Protein AF-A0A538BR48-F1 (afdb_monomer)

Nearest PDB structures (foldseek):
  2i8e-assembly1_A  TM=5.166E-01  e=3.647E-01  Saccharolobus solfataricus P2
  1zpw-assembly1_X  TM=5.035E-01  e=1.365E+00  Thermus thermophilus
  3afg-assembly1_A  TM=4.816E-01  e=2.120E+00  Thermococcus kodakarensis
  3afg-assembly2_B  TM=4.991E-01  e=2.560E+00  Thermococcus kodakarensis
  2f1f-assembly1_A  TM=4.348E-01  e=3.091E+00  Escherichia coli

Solvent-accessible surface area (backbone atoms only — not comparable to full-atom values): 7183 Å² total; per-residue (Å²): 121,56,49,40,55,53,48,52,57,53,60,73,70,51,62,94,58,49,27,29,40,34,38,37,37,38,37,74,51,64,85,49,29,64,58,50,50,58,64,37,43,89,45,65,54,48,73,59,80,39,37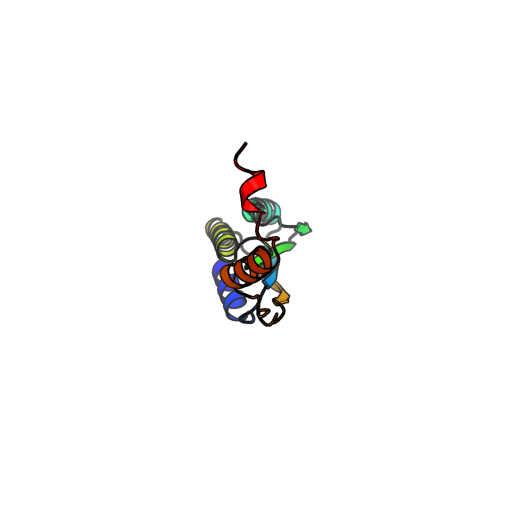,38,33,39,46,33,11,44,100,80,61,47,39,41,59,68,56,51,43,53,41,32,45,49,36,46,74,71,67,56,58,51,48,78,43,82,76,47,74,43,66,54,75,90,69,76,79,73,88,66,72,50,71,65,57,53,46,51,60,51,59,72,68,52,63,96,63,63,72,67,77,73,77,123

Mean predicted aligned error: 9.4 Å

Secondary structure (DSSP, 8-state):
--HHHHHHHHHHTS-TTEEEEEEEEEESSSTTHHHHHHHTGGG--EEETTEEEEEEESTTSSS-HHHHHHHHHHHHHTT--EEEEEEEEEEPP--PPP-PPPHHHHHHHHHTTS-TTGGGGS--

Radius of gyration: 24.41 Å; Cα contacts (8 Å, |Δi|>4): 166; chains: 1; bounding box: 71×25×52 Å

Sequence (124 aa):
MALLEQWRDIEAQLPERWASAQLTLSIEDEGDSDRAAFLLGPANPGRRGKQIRFRAGRAGSGPSPHLVGRLLARLDAERIDGKLELVGVEELPEVPAPLRPSLAGAWDDEVARLPPDWSDLYSR

Structure (mmCIF, N/CA/C/O backbone):
data_AF-A0A538BR48-F1
#
_entry.id   AF-A0A538BR48-F1
#
loop_
_atom_site.group_PDB
_atom_site.id
_atom_site.type_symbol
_atom_site.label_atom_id
_atom_site.label_alt_id
_atom_site.label_comp_id
_atom_site.label_asym_id
_atom_site.label_entity_id
_atom_site.label_seq_id
_atom_site.pdbx_PDB_ins_code
_atom_site.Cartn_x
_atom_site.Cartn_y
_atom_site.Cartn_z
_atom_site.occupancy
_atom_site.B_iso_or_equiv
_atom_site.auth_seq_id
_atom_site.auth_comp_id
_atom_site.auth_asym_id
_atom_site.auth_atom_id
_atom_site.pdbx_PDB_model_num
ATOM 1 N N . MET A 1 1 ? -14.634 -6.698 6.982 1.00 82.94 1 MET A N 1
ATOM 2 C CA . MET A 1 1 ? -13.730 -7.524 6.149 1.00 82.94 1 MET A CA 1
ATOM 3 C C . MET A 1 1 ? -12.317 -7.133 6.510 1.00 82.94 1 MET A C 1
ATOM 5 O O . MET A 1 1 ? -12.087 -5.933 6.626 1.00 82.94 1 MET A O 1
ATOM 9 N N . ALA A 1 2 ? -11.414 -8.090 6.722 1.00 94.75 2 ALA A N 1
ATOM 10 C CA . ALA A 1 2 ? -10.051 -7.768 7.144 1.00 94.75 2 ALA A CA 1
ATOM 11 C C . ALA A 1 2 ? -9.330 -6.935 6.067 1.00 94.75 2 ALA A C 1
ATOM 13 O O . ALA A 1 2 ? -9.564 -7.118 4.869 1.00 94.75 2 ALA A O 1
ATOM 14 N N . LEU A 1 3 ? -8.462 -6.010 6.469 1.00 96.44 3 LEU A N 1
ATOM 15 C CA . LEU A 1 3 ? -7.699 -5.157 5.558 1.00 96.44 3 LEU A CA 1
ATOM 16 C C . LEU A 1 3 ? -6.766 -5.978 4.664 1.00 96.44 3 LEU A C 1
ATOM 18 O O . LEU A 1 3 ? -6.590 -5.649 3.489 1.00 96.44 3 LEU A O 1
ATOM 22 N N . LEU A 1 4 ? -6.200 -7.069 5.187 1.00 97.31 4 LEU A N 1
ATOM 23 C CA . LEU A 1 4 ? -5.407 -8.004 4.391 1.00 97.31 4 LEU A CA 1
ATOM 24 C C . LEU A 1 4 ? -6.228 -8.655 3.269 1.00 97.31 4 LEU A C 1
ATOM 26 O O . LEU A 1 4 ? -5.712 -8.847 2.169 1.00 97.31 4 LEU A O 1
ATOM 30 N N . GLU A 1 5 ? -7.485 -9.006 3.536 1.00 97.31 5 GLU A N 1
ATOM 31 C CA . GLU A 1 5 ? -8.382 -9.586 2.530 1.00 97.31 5 GLU A CA 1
ATOM 32 C C . GLU A 1 5 ? -8.740 -8.543 1.471 1.00 97.31 5 GLU A C 1
ATOM 34 O O . GLU A 1 5 ? -8.549 -8.803 0.287 1.00 97.31 5 GLU A O 1
ATOM 39 N N . GLN A 1 6 ? -9.106 -7.325 1.894 1.00 97.38 6 GLN A N 1
ATOM 40 C CA . GLN A 1 6 ? -9.331 -6.192 0.987 1.00 97.38 6 GLN A CA 1
ATOM 41 C C . GLN A 1 6 ? -8.130 -5.958 0.059 1.00 97.38 6 GLN A C 1
ATOM 43 O O . GLN A 1 6 ? -8.296 -5.730 -1.138 1.00 97.38 6 GLN A O 1
ATOM 48 N N . TRP A 1 7 ? -6.906 -6.041 0.590 1.00 97.31 7 TRP A N 1
ATOM 49 C CA . TRP A 1 7 ? -5.697 -5.915 -0.221 1.00 97.31 7 TRP A CA 1
ATOM 50 C C . TRP A 1 7 ? -5.514 -7.058 -1.214 1.00 97.31 7 TRP A C 1
ATOM 52 O O . TRP A 1 7 ? -5.167 -6.795 -2.360 1.00 97.31 7 TRP A O 1
ATOM 62 N N . ARG A 1 8 ? -5.752 -8.308 -0.809 1.00 96.62 8 ARG A N 1
ATOM 63 C CA . ARG A 1 8 ? -5.644 -9.464 -1.713 1.00 96.62 8 ARG A CA 1
ATOM 64 C C . ARG A 1 8 ? -6.633 -9.374 -2.867 1.00 96.62 8 ARG A C 1
ATOM 66 O O . ARG A 1 8 ? -6.253 -9.662 -3.999 1.00 96.62 8 ARG A O 1
ATOM 73 N N . ASP A 1 9 ? -7.855 -8.935 -2.586 1.00 97.12 9 ASP A N 1
ATOM 74 C CA . ASP A 1 9 ? -8.885 -8.745 -3.605 1.00 97.12 9 ASP A CA 1
ATOM 75 C C . ASP A 1 9 ? -8.494 -7.638 -4.589 1.00 97.12 9 ASP A C 1
ATOM 77 O O . ASP A 1 9 ? -8.592 -7.829 -5.801 1.00 97.12 9 ASP A O 1
ATOM 81 N N . ILE A 1 10 ? -7.979 -6.508 -4.085 1.00 96.50 10 ILE A N 1
ATOM 82 C CA . ILE A 1 10 ? -7.448 -5.429 -4.929 1.00 96.50 10 ILE A CA 1
ATOM 83 C C . ILE A 1 10 ? -6.271 -5.939 -5.764 1.00 96.50 10 ILE A C 1
ATOM 85 O O . ILE A 1 10 ? -6.258 -5.745 -6.975 1.00 96.50 10 ILE A O 1
ATOM 89 N N . GLU A 1 11 ? -5.291 -6.602 -5.144 1.00 95.38 11 GLU A N 1
ATOM 90 C CA . GLU A 1 11 ? -4.078 -7.082 -5.812 1.00 95.38 11 GLU A CA 1
ATOM 91 C C . GLU A 1 11 ? -4.395 -8.085 -6.930 1.00 95.38 11 GLU A C 1
ATOM 93 O O . GLU A 1 11 ? -3.775 -8.023 -7.993 1.00 95.38 11 GLU A O 1
ATOM 98 N N . ALA A 1 12 ? -5.384 -8.959 -6.725 1.00 95.12 12 ALA A N 1
ATOM 99 C CA . ALA A 1 12 ? -5.840 -9.927 -7.721 1.00 95.12 12 ALA A CA 1
ATOM 100 C C . ALA A 1 12 ? -6.506 -9.280 -8.948 1.00 95.12 12 ALA A C 1
ATOM 102 O O . ALA A 1 12 ? -6.554 -9.895 -10.011 1.00 95.12 12 ALA A O 1
ATOM 103 N N . GLN A 1 13 ? -7.014 -8.052 -8.813 1.00 94.81 13 GLN A N 1
ATOM 104 C CA . GLN A 1 13 ? -7.658 -7.299 -9.892 1.00 94.81 13 GLN A CA 1
ATOM 105 C C . GLN A 1 13 ? -6.691 -6.368 -10.639 1.00 94.81 13 GLN A C 1
ATOM 107 O O . GLN A 1 13 ? -7.082 -5.751 -11.632 1.00 94.81 13 GLN A O 1
ATOM 112 N N . LEU A 1 14 ? -5.440 -6.239 -10.183 1.00 94.44 14 LEU A N 1
ATOM 113 C CA . LEU A 1 14 ? -4.459 -5.372 -10.835 1.00 94.44 14 LEU A CA 1
ATOM 114 C C . LEU A 1 14 ? -3.969 -5.968 -12.175 1.00 94.44 14 LEU A C 1
ATOM 116 O O . LEU A 1 14 ? -3.799 -7.184 -12.277 1.00 94.44 14 LEU A O 1
ATOM 120 N N . PRO A 1 15 ? -3.666 -5.130 -13.189 1.00 91.69 15 PRO A N 1
ATOM 121 C CA . PRO A 1 15 ? -3.128 -5.576 -14.481 1.00 91.69 15 PRO A CA 1
ATOM 122 C C . PRO A 1 15 ? -1.827 -6.366 -14.329 1.00 91.69 15 PRO A C 1
ATOM 124 O O . PRO A 1 15 ? -0.980 -5.971 -13.543 1.00 91.69 15 PRO A O 1
ATOM 127 N N . GLU A 1 16 ? -1.580 -7.413 -15.117 1.00 89.06 16 GLU A N 1
ATOM 128 C CA . GLU A 1 16 ? -0.399 -8.284 -14.949 1.00 89.06 16 GLU A CA 1
ATOM 129 C C . GLU A 1 16 ? 0.938 -7.516 -14.826 1.00 89.06 16 GLU A C 1
ATOM 131 O O . GLU A 1 16 ? 1.771 -7.831 -13.968 1.00 89.06 16 GLU A O 1
ATOM 136 N N . ARG A 1 17 ? 1.104 -6.448 -15.619 1.00 89.12 17 ARG A N 1
ATOM 137 C CA . ARG A 1 17 ? 2.322 -5.626 -15.697 1.00 89.12 17 ARG A CA 1
ATOM 138 C C . ARG A 1 17 ? 2.309 -4.379 -14.809 1.00 89.12 17 ARG A C 1
ATOM 140 O O . ARG A 1 17 ? 3.090 -3.455 -15.043 1.00 89.12 17 ARG A O 1
ATOM 147 N N . TRP A 1 18 ? 1.453 -4.317 -13.791 1.00 93.69 18 TRP A N 1
ATOM 148 C CA . TRP A 1 18 ? 1.401 -3.156 -12.906 1.00 93.69 18 TRP A CA 1
ATOM 149 C C . TRP A 1 18 ? 2.759 -2.894 -12.218 1.00 93.69 18 TRP A C 1
ATOM 151 O O . TRP A 1 18 ? 3.411 -3.803 -11.700 1.00 93.69 18 TRP A O 1
ATOM 161 N N . ALA A 1 19 ? 3.196 -1.635 -12.224 1.00 92.81 19 ALA A N 1
ATOM 162 C CA . ALA A 1 19 ? 4.422 -1.149 -11.593 1.00 92.81 19 ALA A CA 1
ATOM 163 C C . ALA A 1 19 ? 4.154 -0.693 -10.157 1.00 92.81 19 ALA A C 1
ATOM 165 O O . ALA A 1 19 ? 4.860 -1.067 -9.221 1.00 92.81 19 ALA A O 1
ATOM 166 N N . SER A 1 20 ? 3.115 0.125 -9.978 1.00 94.31 20 SER A N 1
ATOM 167 C CA . SER A 1 20 ? 2.747 0.710 -8.693 1.00 94.31 20 SER A CA 1
ATOM 168 C C . SER A 1 20 ? 1.233 0.806 -8.543 1.00 94.31 20 SER A C 1
ATOM 170 O O . SER A 1 20 ? 0.544 1.221 -9.464 1.00 94.31 20 SER A O 1
ATOM 172 N N . ALA A 1 21 ? 0.728 0.516 -7.349 1.00 96.19 21 ALA A N 1
ATOM 173 C CA . ALA A 1 21 ? -0.656 0.736 -6.947 1.00 96.19 21 ALA A CA 1
ATOM 174 C C . ALA A 1 21 ? -0.694 1.784 -5.826 1.00 96.19 21 ALA A C 1
ATOM 176 O O . ALA A 1 21 ? 0.048 1.684 -4.846 1.00 96.19 21 ALA A O 1
ATOM 177 N N .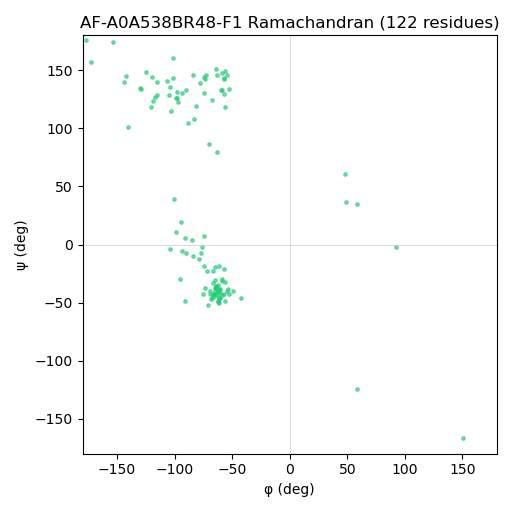 GLN A 1 22 ? -1.524 2.811 -5.980 1.00 96.50 22 GLN A N 1
ATOM 178 C CA . GLN A 1 22 ? -1.742 3.857 -4.981 1.00 96.50 22 GLN A CA 1
ATOM 179 C C . GLN A 1 22 ? -3.004 3.540 -4.187 1.00 96.50 22 GLN A C 1
ATOM 181 O O . GLN A 1 22 ? -4.073 3.361 -4.767 1.00 96.50 22 GLN A O 1
ATOM 186 N N . LEU A 1 23 ? -2.883 3.492 -2.866 1.00 97.38 23 LEU A N 1
ATOM 187 C CA . LEU A 1 23 ? -3.931 3.048 -1.955 1.00 97.38 23 LEU A CA 1
ATOM 188 C C . LEU A 1 23 ? -4.301 4.171 -0.989 1.00 97.38 23 LEU A C 1
ATOM 190 O O . LEU A 1 23 ? -3.437 4.923 -0.532 1.00 97.38 23 LEU A O 1
ATOM 194 N N . THR A 1 24 ? -5.584 4.254 -0.650 1.00 97.88 24 THR A N 1
ATOM 195 C CA . THR A 1 24 ? -6.084 5.037 0.482 1.00 97.88 24 THR A CA 1
ATOM 196 C C . THR A 1 24 ? -6.757 4.102 1.471 1.00 97.88 24 THR A C 1
ATOM 198 O O . THR A 1 24 ? -7.691 3.392 1.119 1.00 97.88 24 THR A O 1
ATOM 201 N N . LEU A 1 25 ? -6.294 4.127 2.713 1.00 97.19 25 LEU A N 1
ATOM 202 C CA . LEU A 1 25 ? -6.949 3.515 3.856 1.00 97.19 25 LEU A CA 1
ATOM 203 C C . LEU A 1 25 ? -7.746 4.590 4.595 1.00 97.19 25 LEU A C 1
ATOM 205 O O . LEU A 1 25 ? -7.182 5.601 5.012 1.00 97.19 25 LEU A O 1
ATOM 209 N N . SER A 1 26 ? -9.045 4.374 4.752 1.00 97.38 26 SER A N 1
ATOM 210 C CA . SER A 1 26 ? -9.914 5.190 5.599 1.00 97.38 26 SER A CA 1
ATOM 211 C C . SER A 1 26 ? -10.183 4.439 6.896 1.00 97.38 26 SER A C 1
ATOM 213 O O . SER A 1 26 ? -10.799 3.376 6.859 1.00 97.38 26 SER A O 1
ATOM 215 N N . ILE A 1 27 ? -9.707 4.972 8.017 1.00 96.50 27 ILE A N 1
ATOM 216 C CA . ILE A 1 27 ? -9.920 4.386 9.346 1.00 96.50 27 ILE A CA 1
ATOM 217 C C . ILE A 1 27 ? -11.334 4.724 9.831 1.00 96.50 27 ILE A C 1
ATOM 219 O O . ILE A 1 27 ? -11.805 5.847 9.625 1.00 96.50 27 ILE A O 1
ATOM 223 N N . GLU A 1 28 ? -12.019 3.769 10.461 1.00 93.50 28 GLU A N 1
ATOM 224 C CA . GLU A 1 28 ? -13.367 3.993 11.000 1.00 93.50 28 GLU A CA 1
ATOM 225 C C . GLU A 1 28 ? -13.337 4.918 12.231 1.00 93.50 28 GLU A C 1
ATOM 227 O O . GLU A 1 28 ? -14.001 5.967 12.246 1.00 93.50 28 GLU A O 1
ATOM 232 N N . ASP A 1 29 ? -12.505 4.592 13.224 1.00 92.81 29 ASP A N 1
ATOM 233 C CA . ASP A 1 29 ? -12.274 5.414 14.415 1.00 92.81 29 ASP A CA 1
ATOM 234 C C . ASP A 1 29 ? -11.116 6.409 14.207 1.00 92.81 29 ASP A C 1
ATOM 236 O O . ASP A 1 29 ? -10.028 6.079 13.740 1.00 92.81 29 ASP A O 1
ATOM 240 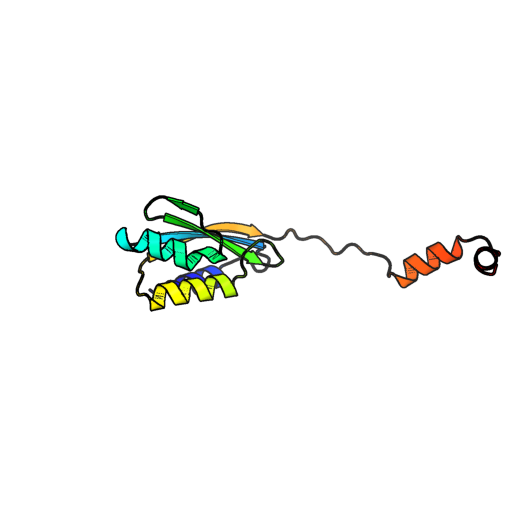N N . GLU A 1 30 ? -11.325 7.673 14.576 1.00 90.12 30 GLU A N 1
ATOM 241 C CA . GLU A 1 30 ? -10.249 8.664 14.496 1.00 90.12 30 GLU A CA 1
ATOM 242 C C . GLU A 1 30 ? -9.117 8.376 15.479 1.00 90.12 30 GLU A C 1
ATOM 244 O O . GLU A 1 30 ? -7.958 8.631 15.148 1.00 90.12 30 GLU A O 1
ATOM 249 N N . GLY A 1 31 ? -9.439 7.814 16.650 1.00 92.50 31 GLY A N 1
ATOM 250 C CA . GLY A 1 31 ? -8.462 7.505 17.697 1.00 92.50 31 GLY A CA 1
ATOM 251 C C . GLY A 1 3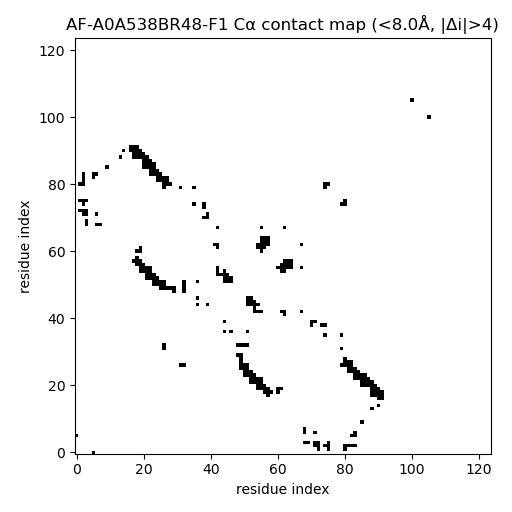1 ? -7.367 6.546 17.230 1.00 92.50 31 GLY A C 1
ATOM 252 O O . GLY A 1 31 ? -6.212 6.671 17.640 1.00 92.50 31 GLY A O 1
ATOM 253 N N . ASP A 1 32 ? -7.694 5.666 16.285 1.00 94.31 32 ASP A N 1
ATOM 254 C CA . ASP A 1 32 ? -6.760 4.681 15.744 1.00 94.31 32 ASP A CA 1
ATOM 255 C C . ASP A 1 32 ? -5.882 5.230 14.616 1.00 94.31 32 ASP A C 1
ATOM 257 O O . ASP A 1 32 ? -4.911 4.591 14.211 1.00 94.31 32 ASP A O 1
ATOM 261 N N . SER A 1 33 ? -6.163 6.434 14.109 1.00 93.75 33 SER A N 1
ATOM 262 C CA . SER A 1 33 ? -5.489 6.976 12.922 1.00 93.75 33 SER A CA 1
ATOM 263 C C . SER A 1 33 ? -3.990 7.210 13.129 1.00 93.75 33 SER A C 1
ATOM 265 O O . SER A 1 33 ? -3.189 6.961 12.224 1.00 93.75 33 SER A O 1
ATOM 267 N N . ASP A 1 34 ? -3.589 7.664 14.318 1.00 94.56 34 ASP A N 1
ATOM 268 C CA . ASP A 1 34 ? -2.174 7.863 14.652 1.00 94.56 34 ASP A CA 1
ATOM 269 C C . ASP A 1 34 ? -1.447 6.519 14.760 1.00 94.56 34 ASP A C 1
ATOM 271 O O . ASP A 1 34 ? -0.345 6.347 14.226 1.00 94.56 34 ASP A O 1
ATOM 275 N N . ARG A 1 35 ? -2.092 5.533 15.395 1.00 95.62 35 ARG A N 1
ATOM 276 C CA . ARG A 1 35 ? -1.543 4.185 15.534 1.00 95.62 35 ARG A CA 1
ATOM 277 C C . ARG A 1 35 ? -1.426 3.494 14.181 1.00 95.62 35 ARG A C 1
ATOM 279 O O . ARG A 1 35 ? -0.389 2.902 13.887 1.00 95.62 35 ARG A O 1
ATOM 286 N N . ALA A 1 36 ? -2.442 3.628 13.338 1.00 95.81 36 ALA A N 1
ATOM 287 C CA . ALA A 1 36 ? -2.456 3.057 12.006 1.00 95.81 36 ALA A CA 1
ATOM 288 C C . ALA A 1 36 ? -1.327 3.616 11.133 1.00 95.81 36 ALA A C 1
ATOM 290 O O . ALA A 1 36 ? -0.595 2.861 10.490 1.00 95.81 36 ALA A O 1
ATOM 291 N N . ALA A 1 37 ? -1.130 4.938 11.157 1.00 95.69 37 ALA A N 1
ATOM 292 C CA . ALA A 1 37 ? -0.051 5.585 10.419 1.00 95.69 37 ALA A CA 1
ATOM 293 C C . ALA A 1 37 ? 1.333 5.170 10.937 1.00 95.69 37 ALA A C 1
ATOM 295 O O . ALA A 1 37 ? 2.244 4.952 10.138 1.00 95.69 37 ALA A O 1
ATOM 296 N N . PHE A 1 38 ? 1.482 4.999 12.255 1.00 96.25 38 PHE A N 1
ATOM 297 C CA . PHE A 1 38 ? 2.710 4.481 12.855 1.00 96.25 38 PHE A CA 1
ATOM 298 C C . PHE A 1 38 ? 3.031 3.062 12.367 1.00 96.25 38 PHE A C 1
ATOM 300 O O . PHE A 1 38 ? 4.158 2.790 11.949 1.00 96.25 38 PHE A O 1
ATOM 307 N N . LEU A 1 39 ? 2.043 2.163 12.366 1.00 96.38 39 LEU A N 1
ATOM 308 C CA . LEU A 1 39 ? 2.217 0.791 11.884 1.00 96.38 39 LEU A CA 1
ATOM 309 C C . LEU A 1 39 ? 2.561 0.739 10.397 1.00 96.38 39 LEU A C 1
ATOM 311 O O . LEU A 1 39 ? 3.399 -0.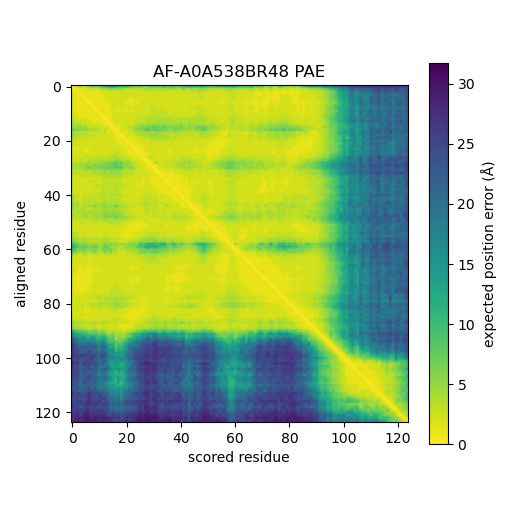065 9.992 1.00 96.38 39 LEU A O 1
ATOM 315 N N . LEU A 1 40 ? 1.964 1.625 9.600 1.00 96.38 40 LEU A N 1
ATOM 316 C CA . LEU A 1 40 ? 2.257 1.762 8.178 1.00 96.38 40 LEU A CA 1
ATOM 317 C C . LEU A 1 40 ? 3.579 2.482 7.891 1.00 96.38 40 LEU A C 1
ATOM 319 O O . LEU A 1 40 ? 3.957 2.553 6.727 1.00 96.38 40 LEU A O 1
ATOM 323 N N . GLY A 1 41 ? 4.312 2.956 8.905 1.00 95.81 41 GLY A N 1
ATOM 324 C CA . GLY A 1 41 ? 5.560 3.716 8.770 1.00 95.81 41 GLY A CA 1
ATOM 325 C C . GLY A 1 41 ? 6.544 3.193 7.709 1.00 95.81 41 GLY A C 1
ATOM 326 O O . GLY A 1 41 ? 6.996 3.990 6.889 1.00 95.81 41 GLY A O 1
ATOM 327 N N . PRO A 1 42 ? 6.827 1.875 7.622 1.00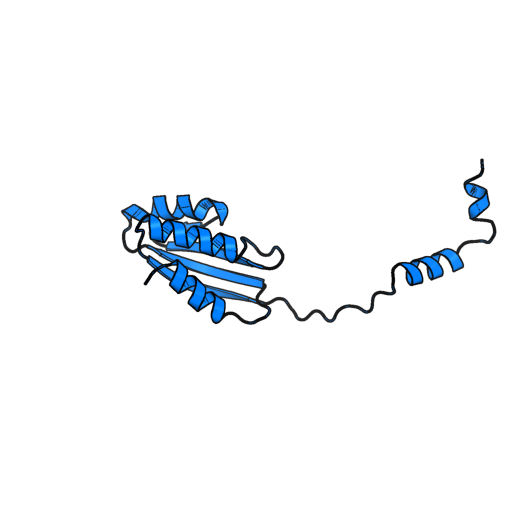 94.94 42 PRO A N 1
ATOM 328 C CA . PRO A 1 42 ? 7.719 1.325 6.594 1.00 94.94 42 PRO A CA 1
ATOM 329 C C . PRO A 1 42 ? 7.257 1.534 5.141 1.00 94.94 42 PRO A C 1
ATOM 331 O O . PRO A 1 42 ? 8.065 1.412 4.224 1.00 94.94 42 PRO A O 1
ATOM 334 N N . ALA A 1 43 ? 5.976 1.835 4.912 1.00 94.19 43 ALA A N 1
ATOM 335 C CA . ALA A 1 43 ? 5.422 2.163 3.600 1.00 94.19 43 ALA A CA 1
ATOM 336 C C . ALA A 1 43 ? 5.444 3.672 3.281 1.00 94.19 43 ALA A C 1
ATOM 338 O O . ALA A 1 43 ? 4.914 4.076 2.246 1.00 94.19 43 ALA A O 1
ATOM 339 N N . ASN A 1 44 ? 6.057 4.494 4.145 1.00 92.50 44 ASN A N 1
ATOM 340 C CA . ASN A 1 44 ? 6.103 5.959 4.056 1.00 92.50 44 ASN A CA 1
ATOM 341 C C . ASN A 1 44 ? 4.719 6.593 3.791 1.00 92.50 44 ASN A C 1
ATOM 343 O O . ASN A 1 44 ? 4.518 7.238 2.758 1.00 92.50 44 ASN A O 1
ATOM 347 N N . PRO A 1 45 ? 3.741 6.388 4.690 1.00 95.12 45 PRO A N 1
ATOM 348 C CA . PRO A 1 45 ? 2.375 6.827 4.471 1.00 95.12 45 PRO A CA 1
ATOM 349 C C . PRO A 1 45 ? 2.238 8.348 4.619 1.00 95.12 45 PRO A C 1
ATOM 351 O O . PRO A 1 45 ? 2.814 8.961 5.518 1.00 95.12 45 PRO A O 1
ATOM 354 N N . GLY A 1 46 ? 1.403 8.956 3.780 1.00 94.94 46 GLY A N 1
ATOM 355 C CA . GLY A 1 46 ? 0.885 10.307 3.985 1.00 94.94 46 GLY A CA 1
ATOM 356 C C . GLY A 1 46 ? -0.457 10.254 4.711 1.00 94.94 46 GLY A C 1
ATOM 357 O O . GLY A 1 46 ? -1.350 9.526 4.287 1.00 94.94 46 GLY A O 1
ATOM 358 N N . ARG A 1 47 ? -0.637 11.030 5.783 1.00 94.12 47 ARG A N 1
ATOM 359 C CA . ARG A 1 47 ? -1.885 11.047 6.565 1.00 94.12 47 ARG A CA 1
ATOM 360 C C . ARG A 1 47 ? -2.590 12.398 6.498 1.00 94.12 47 ARG A C 1
ATOM 362 O O . ARG A 1 47 ? -1.952 13.441 6.617 1.00 94.12 47 ARG A O 1
ATOM 369 N N . ARG A 1 48 ? -3.920 12.366 6.390 1.00 93.56 48 ARG A N 1
ATOM 370 C CA . ARG A 1 48 ? -4.814 13.518 6.549 1.00 93.56 48 ARG A CA 1
ATOM 371 C C . ARG A 1 48 ? -6.078 13.097 7.306 1.00 93.56 48 ARG A C 1
ATOM 373 O O . ARG A 1 48 ? -6.985 12.511 6.717 1.00 93.56 48 ARG A O 1
ATOM 380 N N . GLY A 1 49 ? -6.142 13.404 8.603 1.00 92.06 49 GLY A N 1
ATOM 381 C CA . GLY A 1 49 ? -7.224 12.936 9.479 1.00 92.06 49 GLY A CA 1
ATOM 382 C C . GLY A 1 49 ? -7.290 11.406 9.493 1.00 92.06 49 GLY A C 1
ATOM 383 O O . GLY A 1 49 ? -6.267 10.756 9.715 1.00 92.06 49 GLY A O 1
ATOM 384 N N . LYS A 1 50 ? -8.466 10.858 9.167 1.00 95.00 50 LYS A N 1
ATOM 385 C CA . LYS A 1 50 ? -8.739 9.413 9.055 1.00 95.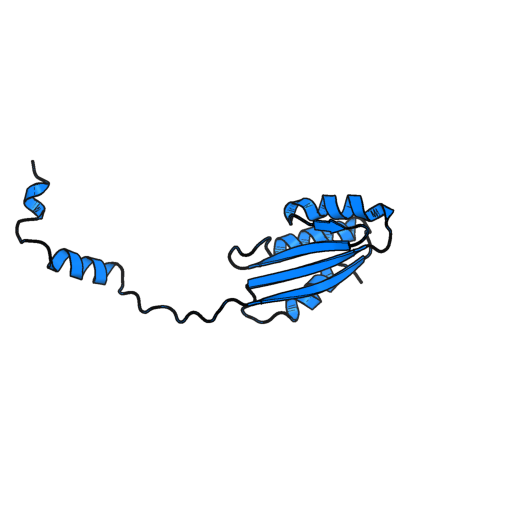00 50 LYS A CA 1
ATOM 386 C C . LYS A 1 50 ? -8.223 8.747 7.778 1.00 95.00 50 LYS A C 1
ATOM 388 O O . LYS A 1 50 ? -8.330 7.533 7.637 1.00 95.00 50 LYS A O 1
ATOM 393 N N . GLN A 1 51 ? -7.714 9.522 6.822 1.00 96.56 51 GLN A N 1
ATOM 394 C CA . GLN A 1 51 ? -7.237 8.992 5.547 1.00 96.56 51 GLN A CA 1
ATOM 395 C C . GLN A 1 51 ? -5.721 8.833 5.558 1.00 96.56 51 GLN A C 1
ATOM 397 O O . GLN A 1 51 ? -4.984 9.793 5.798 1.00 96.56 51 GLN A O 1
ATOM 402 N N . ILE A 1 52 ? -5.259 7.631 5.234 1.00 97.00 52 ILE A N 1
ATOM 403 C CA . ILE A 1 52 ? -3.849 7.281 5.127 1.00 97.00 52 ILE A CA 1
ATOM 404 C C . ILE A 1 52 ? -3.583 6.807 3.702 1.00 97.00 52 ILE A C 1
ATOM 406 O O . ILE A 1 52 ? -4.153 5.822 3.245 1.00 97.00 52 ILE A O 1
ATOM 410 N N . ARG A 1 53 ? -2.713 7.512 2.985 1.00 97.38 53 ARG A N 1
ATOM 411 C CA . ARG A 1 53 ? -2.306 7.184 1.620 1.00 97.38 53 ARG A CA 1
ATOM 412 C C . ARG A 1 53 ? -0.927 6.565 1.611 1.00 97.38 53 ARG A C 1
ATOM 414 O O . ARG A 1 53 ? -0.012 7.082 2.242 1.00 97.38 53 ARG A O 1
ATOM 421 N N . PHE A 1 54 ? -0.765 5.496 0.855 1.00 96.62 54 PHE A N 1
ATOM 422 C CA . PHE A 1 54 ? 0.521 4.840 0.651 1.00 96.62 54 PHE A CA 1
ATOM 423 C C . PHE A 1 54 ? 0.515 4.119 -0.697 1.00 96.62 54 PHE A C 1
ATOM 425 O O . PHE A 1 54 ? -0.497 4.087 -1.399 1.00 96.62 54 PHE A O 1
ATOM 432 N N . ARG A 1 55 ? 1.663 3.567 -1.087 1.00 95.50 55 ARG A N 1
ATOM 433 C CA . ARG A 1 55 ? 1.805 2.840 -2.351 1.00 95.50 55 ARG A CA 1
ATOM 434 C C . ARG A 1 55 ? 2.344 1.435 -2.130 1.00 95.50 55 ARG A C 1
ATOM 436 O O . ARG A 1 55 ? 3.162 1.219 -1.239 1.00 95.50 55 ARG A O 1
ATOM 443 N N . ALA A 1 56 ? 1.924 0.519 -2.990 1.00 96.19 56 ALA A N 1
ATOM 444 C CA . ALA A 1 56 ? 2.574 -0.763 -3.218 1.00 96.19 56 ALA A CA 1
ATOM 445 C C . ALA A 1 56 ? 3.287 -0.698 -4.573 1.00 96.19 56 ALA A C 1
ATOM 447 O O . ALA A 1 56 ? 2.756 -0.110 -5.513 1.00 96.19 56 ALA A O 1
ATOM 448 N N . GLY A 1 57 ? 4.477 -1.277 -4.690 1.00 93.94 57 GLY A N 1
ATOM 449 C CA . GLY A 1 57 ? 5.271 -1.239 -5.913 1.00 93.94 57 GLY A CA 1
ATOM 450 C C . GLY A 1 57 ? 6.000 -2.548 -6.186 1.00 93.94 57 GLY A C 1
ATOM 451 O O . GLY A 1 57 ? 6.468 -3.223 -5.270 1.00 93.94 57 GLY A O 1
ATOM 452 N N . ARG A 1 58 ? 6.121 -2.893 -7.465 1.00 90.81 58 ARG A N 1
ATOM 453 C CA . ARG A 1 58 ? 6.979 -3.965 -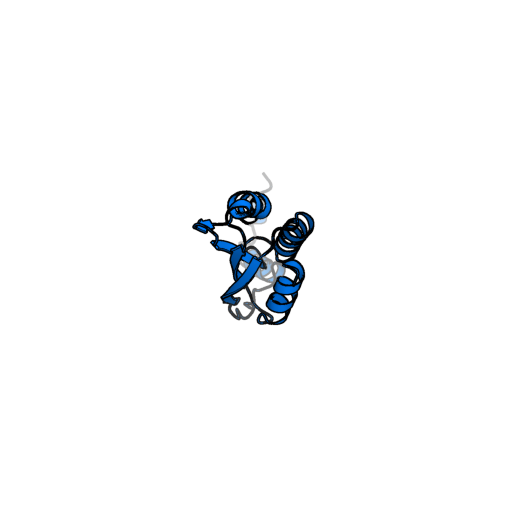7.981 1.00 90.81 58 ARG A CA 1
ATOM 454 C C . ARG A 1 58 ? 8.254 -3.349 -8.563 1.00 90.81 58 ARG A C 1
ATOM 456 O O . ARG A 1 58 ? 8.297 -2.156 -8.838 1.00 90.81 58 ARG A O 1
ATOM 463 N N . ALA A 1 59 ? 9.310 -4.151 -8.705 1.00 82.94 59 ALA A N 1
ATOM 464 C CA . ALA A 1 59 ? 10.548 -3.766 -9.401 1.00 82.94 59 ALA A CA 1
ATOM 465 C C . ALA A 1 59 ? 11.153 -2.393 -8.998 1.00 82.94 59 ALA A C 1
ATOM 467 O O . ALA A 1 59 ? 11.702 -1.684 -9.834 1.00 82.94 59 ALA A O 1
ATOM 468 N N . GLY A 1 60 ? 11.071 -2.016 -7.716 1.00 81.81 60 GLY A N 1
ATOM 469 C CA . GLY A 1 60 ? 11.661 -0.772 -7.198 1.00 81.81 60 GLY A CA 1
ATOM 470 C C . GLY A 1 60 ? 10.735 0.449 -7.194 1.00 81.81 60 GLY A C 1
ATOM 471 O O . GLY A 1 60 ? 11.118 1.487 -6.661 1.00 81.81 60 GLY A O 1
ATOM 472 N N . SER A 1 61 ? 9.496 0.333 -7.678 1.00 86.06 61 SER A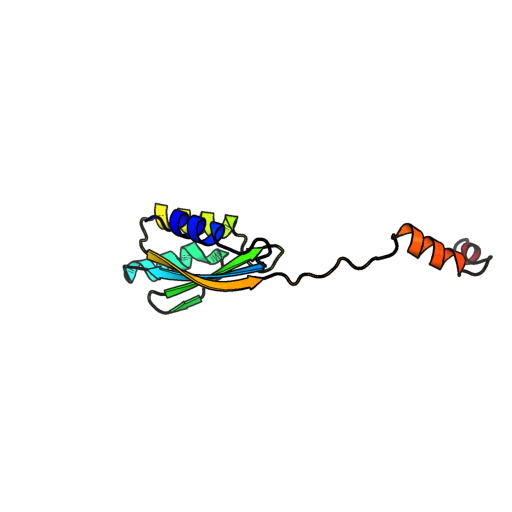 N 1
ATOM 473 C CA . SER A 1 61 ? 8.517 1.430 -7.673 1.00 86.06 61 SER A CA 1
ATOM 474 C C . SER A 1 61 ? 7.903 1.724 -6.293 1.00 86.06 61 SER A C 1
ATOM 476 O O . SER A 1 61 ? 6.971 2.516 -6.199 1.00 86.06 61 SER A O 1
ATOM 478 N N . GLY A 1 62 ? 8.376 1.105 -5.207 1.00 89.00 62 GLY A N 1
ATOM 479 C CA . GLY A 1 62 ? 7.892 1.360 -3.848 1.00 89.00 62 GLY A CA 1
ATOM 480 C C . GLY A 1 62 ? 8.001 0.155 -2.905 1.00 89.00 62 GLY A C 1
ATOM 481 O O . GLY A 1 62 ? 8.674 -0.826 -3.231 1.00 89.00 62 GLY A O 1
ATOM 482 N N . PRO A 1 63 ? 7.337 0.220 -1.734 1.00 94.00 63 PRO A N 1
ATOM 483 C CA . PRO A 1 63 ? 7.191 -0.904 -0.812 1.00 94.00 63 PRO A CA 1
ATOM 484 C C . PRO A 1 63 ? 6.624 -2.136 -1.520 1.00 94.00 63 PRO A C 1
ATOM 486 O O . PRO A 1 63 ? 5.648 -2.027 -2.261 1.00 94.00 63 PRO A O 1
ATOM 489 N N . SER A 1 64 ? 7.210 -3.313 -1.287 1.00 95.31 64 SER A N 1
ATOM 490 C CA . SER A 1 64 ? 6.764 -4.528 -1.975 1.00 95.31 64 SER A CA 1
ATOM 491 C C . SER A 1 64 ? 5.317 -4.902 -1.604 1.00 95.31 64 SER A C 1
ATOM 493 O O . SER A 1 64 ? 4.900 -4.648 -0.468 1.00 95.31 64 SER A O 1
ATOM 495 N N . PRO A 1 65 ? 4.559 -5.570 -2.498 1.00 95.31 65 PRO A N 1
ATOM 496 C CA . PRO A 1 65 ? 3.193 -6.026 -2.209 1.00 95.31 65 PRO A CA 1
ATOM 497 C C . PRO A 1 65 ? 3.130 -6.886 -0.943 1.00 95.31 65 PRO A C 1
ATOM 499 O O . PRO A 1 65 ? 2.262 -6.725 -0.090 1.00 95.31 65 PRO A O 1
ATOM 502 N N . HIS A 1 66 ? 4.137 -7.744 -0.766 1.00 95.88 66 HIS A N 1
ATOM 503 C CA . HIS A 1 66 ? 4.268 -8.585 0.415 1.00 95.88 66 HIS A CA 1
ATOM 504 C C . HIS A 1 66 ? 4.500 -7.775 1.701 1.00 95.88 66 HIS A C 1
ATOM 506 O O . HIS A 1 66 ? 3.933 -8.101 2.743 1.00 95.88 66 HIS A O 1
ATOM 512 N N . LEU A 1 67 ? 5.318 -6.713 1.656 1.00 96.50 67 LEU A N 1
ATOM 513 C CA . LEU A 1 67 ? 5.490 -5.820 2.803 1.00 96.50 67 LEU A CA 1
ATOM 514 C C . LEU A 1 67 ? 4.163 -5.147 3.157 1.00 96.50 67 LEU A C 1
ATOM 516 O O . LEU A 1 67 ? 3.770 -5.201 4.317 1.00 96.50 67 LEU A O 1
ATOM 520 N N . VAL A 1 68 ? 3.463 -4.585 2.170 1.00 97.12 68 VAL A N 1
ATOM 521 C CA . VAL A 1 68 ? 2.151 -3.953 2.369 1.00 97.12 68 VAL A CA 1
ATOM 522 C C . VAL A 1 68 ? 1.164 -4.928 3.011 1.00 97.12 68 VAL A C 1
ATOM 524 O O . VAL A 1 68 ? 0.593 -4.606 4.051 1.00 97.12 68 VAL A O 1
ATOM 527 N N . GLY A 1 69 ? 1.051 -6.153 2.489 1.00 97.31 69 GLY A N 1
ATOM 528 C CA . GLY A 1 69 ? 0.206 -7.192 3.078 1.00 97.31 69 GLY A CA 1
ATOM 529 C C . GLY A 1 69 ? 0.553 -7.497 4.540 1.00 97.31 69 GLY A C 1
ATOM 530 O O . GLY A 1 69 ? -0.340 -7.589 5.377 1.00 97.31 69 GLY A O 1
ATOM 531 N N . ARG A 1 70 ? 1.843 -7.582 4.898 1.00 98.06 70 ARG A N 1
ATOM 532 C CA . ARG A 1 70 ? 2.250 -7.782 6.303 1.00 98.06 70 ARG A CA 1
ATOM 533 C C . ARG A 1 70 ? 1.869 -6.612 7.212 1.00 98.06 70 ARG A C 1
ATOM 535 O O . ARG A 1 70 ? 1.528 -6.845 8.368 1.00 98.06 70 ARG A O 1
ATOM 542 N N . LEU A 1 71 ? 1.946 -5.374 6.725 1.00 97.69 71 LEU A N 1
ATOM 543 C CA . LEU A 1 71 ? 1.560 -4.198 7.511 1.00 97.69 71 LEU A CA 1
ATOM 544 C C . LEU A 1 71 ? 0.041 -4.148 7.732 1.00 97.69 71 LEU A C 1
ATOM 546 O O . LEU A 1 71 ? -0.397 -3.862 8.842 1.00 97.69 71 LEU A O 1
ATOM 550 N N . LEU A 1 72 ? -0.751 -4.501 6.715 1.00 97.75 72 LEU A N 1
ATOM 551 C CA . LEU A 1 72 ? -2.211 -4.609 6.825 1.00 97.75 72 LEU A CA 1
ATOM 552 C C . LEU A 1 72 ? -2.632 -5.739 7.769 1.00 97.75 72 LEU A C 1
ATOM 554 O O . LEU A 1 72 ? -3.455 -5.518 8.647 1.00 97.75 72 LEU A O 1
ATOM 558 N N . ALA A 1 73 ? -1.979 -6.900 7.693 1.00 97.69 73 ALA A N 1
ATOM 559 C CA . ALA A 1 73 ? -2.207 -7.991 8.642 1.00 97.69 73 ALA A CA 1
ATOM 560 C C . ALA A 1 73 ? -1.918 -7.582 10.099 1.00 97.69 73 ALA A C 1
ATOM 562 O O . ALA A 1 73 ? -2.530 -8.093 11.034 1.00 97.69 73 ALA A O 1
ATOM 563 N N . ARG A 1 74 ? -0.969 -6.660 10.308 1.00 97.19 74 ARG A N 1
ATOM 564 C CA . ARG A 1 74 ? -0.659 -6.120 11.635 1.00 97.19 74 ARG A CA 1
ATOM 565 C C . ARG A 1 74 ? -1.728 -5.146 12.129 1.00 97.19 74 ARG A C 1
ATOM 567 O O . ARG A 1 74 ? -2.027 -5.168 13.316 1.00 97.19 74 ARG A O 1
ATOM 574 N N . LEU A 1 75 ? -2.297 -4.329 11.243 1.00 96.69 75 LEU A N 1
ATOM 575 C CA . LEU A 1 75 ? -3.463 -3.495 11.558 1.00 96.69 75 LEU A CA 1
ATOM 576 C C . LEU A 1 75 ? -4.656 -4.368 11.968 1.00 96.69 75 LEU A C 1
ATOM 578 O O . LEU A 1 75 ? -5.244 -4.131 13.019 1.00 96.69 75 LEU A O 1
ATOM 582 N N . ASP A 1 76 ? -4.923 -5.435 11.207 1.00 97.44 76 ASP A N 1
ATOM 583 C CA . ASP A 1 76 ? -5.972 -6.413 11.521 1.00 97.44 76 ASP A CA 1
ATOM 584 C C . ASP A 1 76 ? -5.747 -7.068 12.897 1.00 97.44 76 ASP A C 1
ATOM 586 O O . ASP A 1 76 ? -6.670 -7.188 13.702 1.00 97.44 76 ASP A O 1
ATOM 590 N N . ALA A 1 77 ? -4.505 -7.457 13.208 1.00 97.25 77 ALA A N 1
ATOM 591 C CA . ALA A 1 77 ? -4.156 -8.053 14.499 1.00 97.25 77 ALA A CA 1
ATOM 592 C C . ALA A 1 77 ? -4.325 -7.084 15.684 1.00 97.25 77 ALA A C 1
ATOM 594 O O . ALA A 1 77 ? -4.636 -7.521 16.792 1.00 97.25 77 ALA A O 1
ATOM 595 N N . GLU A 1 78 ? -4.139 -5.780 15.461 1.00 96.81 78 GLU A N 1
ATOM 596 C CA . GLU A 1 78 ? -4.401 -4.730 16.454 1.00 96.81 78 GLU A CA 1
ATOM 597 C C . GLU A 1 78 ? -5.872 -4.275 16.470 1.00 96.81 78 GLU A C 1
ATOM 599 O O . GLU A 1 78 ? -6.219 -3.400 17.257 1.00 96.81 78 GLU A O 1
ATOM 604 N N . ARG A 1 79 ? -6.746 -4.917 15.677 1.00 96.00 79 ARG A N 1
ATOM 605 C CA . ARG A 1 79 ? -8.182 -4.608 15.556 1.00 96.00 79 ARG A CA 1
ATOM 606 C C . ARG A 1 79 ? -8.456 -3.168 15.115 1.00 96.00 79 ARG A C 1
ATOM 608 O O . ARG A 1 79 ? -9.427 -2.565 15.557 1.00 96.00 79 ARG A O 1
ATOM 615 N N . ILE A 1 80 ? -7.592 -2.634 14.254 1.00 96.12 80 ILE A N 1
ATOM 616 C CA . ILE A 1 80 ? -7.797 -1.323 13.644 1.00 96.12 80 ILE A CA 1
ATOM 617 C C . ILE A 1 80 ? -8.609 -1.514 12.367 1.00 96.12 80 ILE A C 1
ATOM 619 O O . ILE A 1 80 ? -8.084 -1.956 11.341 1.00 96.12 80 ILE A O 1
ATOM 623 N N . ASP A 1 81 ? -9.888 -1.166 12.449 1.00 94.94 81 ASP A N 1
ATOM 624 C CA . ASP A 1 81 ? -10.842 -1.337 11.362 1.00 94.94 81 ASP A CA 1
ATOM 625 C C . ASP A 1 81 ? -10.801 -0.169 10.363 1.00 94.94 81 ASP A C 1
ATOM 627 O O . ASP A 1 81 ? -10.564 1.001 10.693 1.00 94.94 81 ASP A O 1
ATOM 631 N N . GLY A 1 82 ? -11.033 -0.493 9.092 1.00 95.31 82 GLY A N 1
ATOM 632 C CA . GLY A 1 82 ? -11.001 0.488 8.020 1.00 95.31 82 GLY A CA 1
ATOM 633 C C . GLY A 1 82 ? -11.373 -0.068 6.653 1.00 95.31 82 GLY A C 1
ATOM 634 O O . GLY A 1 82 ? -11.578 -1.269 6.447 1.00 95.31 82 GLY A O 1
ATOM 635 N N . LYS A 1 83 ? -11.419 0.847 5.687 1.00 97.19 83 LYS A N 1
ATOM 636 C CA . LYS A 1 83 ? -11.699 0.558 4.283 1.00 97.19 83 LYS A CA 1
ATOM 637 C C . LYS A 1 83 ? -10.507 0.926 3.411 1.00 97.19 83 LYS A C 1
ATOM 639 O O . LYS A 1 83 ? -10.034 2.063 3.454 1.00 97.19 83 LYS A O 1
ATOM 644 N N . LEU A 1 84 ? -10.053 -0.024 2.604 1.00 97.44 84 LEU A N 1
ATOM 645 C CA . LEU A 1 84 ? -8.978 0.145 1.639 1.00 97.44 84 LEU A CA 1
ATOM 646 C C . LEU A 1 84 ? -9.556 0.409 0.245 1.00 97.44 84 LEU A C 1
ATOM 648 O O . LEU A 1 84 ? -10.431 -0.311 -0.230 1.00 97.44 84 LEU A O 1
ATOM 652 N N . GLU A 1 85 ? -9.049 1.441 -0.420 1.00 97.12 85 GLU A N 1
ATOM 653 C CA . GLU A 1 85 ? -9.475 1.843 -1.758 1.00 97.12 85 GLU A CA 1
ATOM 654 C C . GLU A 1 85 ? -8.264 2.035 -2.675 1.00 97.12 85 GLU A C 1
ATOM 656 O O . GLU A 1 85 ? -7.270 2.667 -2.303 1.00 97.12 85 GLU A O 1
ATOM 661 N N . LEU A 1 86 ? -8.359 1.502 -3.893 1.00 97.31 86 LEU A N 1
ATOM 662 C CA . LEU A 1 86 ? -7.381 1.721 -4.952 1.00 97.31 86 LEU A CA 1
ATOM 663 C C . LEU A 1 86 ? -7.662 3.068 -5.630 1.00 97.31 86 LEU A C 1
ATOM 665 O O . LEU A 1 86 ? -8.729 3.274 -6.201 1.00 97.31 86 LEU A O 1
ATOM 669 N N . VAL A 1 87 ? -6.697 3.983 -5.575 1.00 96.31 87 VAL A N 1
ATOM 670 C CA . VAL A 1 87 ? -6.814 5.338 -6.143 1.00 96.31 87 VAL A CA 1
ATOM 671 C C . VAL A 1 87 ? -6.228 5.418 -7.548 1.00 96.31 87 VAL A C 1
ATOM 673 O O . VAL A 1 87 ? -6.669 6.224 -8.361 1.00 96.31 87 VAL A O 1
ATOM 676 N N . GLY A 1 88 ? -5.221 4.599 -7.844 1.00 93.25 88 GLY A N 1
ATOM 677 C CA . GLY A 1 88 ? -4.578 4.606 -9.149 1.00 93.25 88 GLY A CA 1
ATOM 678 C C . GLY A 1 88 ? -3.587 3.470 -9.317 1.00 93.25 88 GLY A C 1
ATOM 679 O O . GLY A 1 88 ? -3.055 2.939 -8.340 1.00 93.25 88 GLY A O 1
ATOM 680 N N . VAL A 1 89 ? -3.333 3.124 -10.573 1.00 95.00 89 VAL A N 1
ATOM 681 C CA . VAL A 1 89 ? -2.361 2.110 -10.972 1.00 95.00 89 VAL A CA 1
ATOM 682 C C . VAL A 1 89 ? -1.459 2.713 -12.032 1.00 95.00 89 VAL A C 1
ATOM 684 O O . VAL A 1 89 ? -1.926 3.355 -12.967 1.00 95.00 89 VAL A O 1
ATOM 687 N N . GLU A 1 90 ? -0.164 2.512 -11.865 1.00 91.56 90 GLU A N 1
ATOM 688 C CA . GLU A 1 90 ? 0.848 2.783 -12.872 1.00 91.56 90 GLU A CA 1
ATOM 689 C C . GLU A 1 90 ? 1.297 1.441 -13.441 1.00 91.56 90 GLU A C 1
ATOM 691 O O . GLU A 1 90 ? 1.621 0.530 -12.677 1.00 91.56 90 GLU A O 1
ATOM 696 N N . GLU A 1 91 ? 1.295 1.304 -14.763 1.00 87.50 91 GLU A N 1
ATOM 697 C CA . GLU A 1 91 ? 1.704 0.088 -15.463 1.00 87.50 91 GLU A CA 1
ATOM 698 C C . GLU A 1 91 ? 3.121 0.237 -16.018 1.00 87.50 91 GLU A C 1
ATOM 700 O O . GLU A 1 91 ? 3.519 1.320 -16.451 1.00 87.50 91 GLU A O 1
ATOM 705 N N . LEU A 1 92 ? 3.903 -0.847 -15.990 1.00 80.12 92 LEU A N 1
ATOM 706 C CA . LEU A 1 92 ? 5.207 -0.851 -16.639 1.00 80.12 92 LEU A CA 1
ATOM 707 C C . LEU A 1 92 ? 4.997 -0.767 -18.154 1.00 80.12 92 LEU A C 1
ATOM 709 O O . LEU A 1 92 ? 4.332 -1.649 -18.707 1.00 80.12 92 LEU A O 1
ATOM 713 N N . PRO A 1 93 ? 5.599 0.219 -18.845 1.00 73.88 93 PRO A N 1
ATOM 714 C CA . PRO A 1 93 ? 5.516 0.275 -20.292 1.00 73.88 93 PRO A CA 1
ATOM 715 C C . PRO A 1 93 ? 6.052 -1.023 -20.896 1.00 73.88 93 PRO A C 1
ATOM 717 O O . PRO A 1 93 ? 7.022 -1.621 -20.409 1.00 73.88 93 PRO A O 1
ATOM 720 N N . GLU A 1 94 ? 5.424 -1.458 -21.983 1.00 67.31 94 GLU A N 1
ATOM 721 C CA . GLU A 1 94 ? 5.954 -2.529 -22.808 1.00 67.31 94 GLU A CA 1
ATOM 722 C C . GLU A 1 94 ? 7.194 -2.038 -23.543 1.00 67.31 94 GLU A C 1
ATOM 724 O O . GLU A 1 94 ? 7.130 -1.521 -24.652 1.00 67.31 94 GLU A O 1
ATOM 729 N N . VAL A 1 95 ? 8.345 -2.149 -22.881 1.00 67.75 95 VAL A N 1
ATOM 730 C CA . VAL A 1 95 ? 9.632 -1.900 -23.519 1.00 67.75 95 VAL A CA 1
ATOM 731 C C . VAL A 1 95 ? 10.027 -3.190 -24.238 1.00 67.75 95 VAL A C 1
ATOM 733 O O . VAL A 1 95 ? 10.360 -4.163 -23.553 1.00 67.75 95 VAL A O 1
ATOM 736 N N . PRO A 1 96 ? 9.989 -3.251 -25.585 1.00 67.12 96 PRO A N 1
ATOM 737 C CA . PRO A 1 96 ? 10.580 -4.373 -26.295 1.00 67.12 96 PRO A CA 1
ATOM 738 C C . PRO A 1 96 ? 12.047 -4.460 -25.881 1.00 67.12 96 PRO A C 1
ATOM 740 O O . PRO A 1 96 ? 12.758 -3.451 -25.878 1.00 67.12 96 PRO A O 1
ATOM 743 N N . ALA A 1 97 ? 12.489 -5.653 -25.477 1.00 65.88 97 ALA A N 1
ATOM 744 C CA . ALA A 1 97 ? 13.875 -5.859 -25.095 1.00 65.88 97 ALA A CA 1
ATOM 745 C C . ALA A 1 97 ? 14.759 -5.424 -26.276 1.00 65.88 97 ALA A C 1
ATOM 747 O O . ALA A 1 97 ? 14.621 -5.988 -27.365 1.00 65.88 97 ALA A O 1
ATOM 748 N N . PRO A 1 98 ? 15.631 -4.411 -26.115 1.00 66.38 98 PRO A N 1
ATOM 749 C CA . PRO A 1 98 ? 16.540 -4.062 -27.189 1.00 66.38 98 PRO A CA 1
ATOM 750 C C . PRO A 1 98 ? 17.401 -5.291 -27.482 1.00 66.38 98 PRO A C 1
ATOM 752 O O . PRO A 1 98 ? 17.923 -5.909 -26.550 1.00 66.38 98 PRO A O 1
ATOM 755 N N . LEU A 1 99 ? 17.552 -5.633 -28.764 1.00 69.25 99 LEU A N 1
ATOM 756 C CA . LEU A 1 99 ? 18.560 -6.576 -29.248 1.00 69.25 99 LEU A CA 1
ATOM 757 C C . LEU A 1 99 ? 19.936 -5.978 -28.941 1.00 69.25 99 LEU A C 1
ATOM 759 O O . LEU A 1 99 ? 20.558 -5.334 -29.781 1.00 69.25 99 LEU A O 1
ATOM 763 N N . ARG A 1 100 ? 20.383 -6.105 -27.692 1.00 73.38 100 ARG A N 1
ATOM 764 C CA . ARG A 1 100 ? 21.750 -5.762 -27.327 1.00 73.38 100 ARG A CA 1
ATOM 765 C C . ARG A 1 100 ? 22.637 -6.879 -27.872 1.00 73.38 100 ARG A C 1
ATOM 767 O O . ARG A 1 100 ? 22.318 -8.046 -27.623 1.00 73.38 100 ARG A O 1
ATOM 774 N N . PRO A 1 101 ? 23.720 -6.560 -28.600 1.00 77.56 101 PRO A N 1
ATOM 775 C CA . PRO A 1 101 ? 24.727 -7.564 -28.898 1.00 77.56 101 PRO A CA 1
ATOM 776 C C . PRO A 1 101 ? 25.196 -8.179 -27.578 1.00 77.56 101 PRO A C 1
ATOM 778 O O . PRO A 1 101 ? 25.216 -7.515 -26.535 1.00 77.56 101 PRO A O 1
ATOM 781 N N . SER A 1 102 ? 25.515 -9.473 -27.607 1.00 84.44 102 SER A N 1
ATOM 782 C CA . SER A 1 102 ? 26.076 -10.126 -26.428 1.00 84.44 102 SER A CA 1
ATOM 783 C C . SER A 1 102 ? 27.339 -9.380 -25.994 1.00 84.44 102 SER A C 1
ATOM 785 O O . SER A 1 102 ? 28.045 -8.814 -26.829 1.00 84.44 102 SER A O 1
ATOM 787 N N . LEU A 1 103 ? 27.634 -9.386 -24.692 1.00 86.94 103 LEU A N 1
ATOM 788 C CA . LEU A 1 103 ? 28.865 -8.777 -24.184 1.00 86.94 103 LEU A CA 1
ATOM 789 C C . LEU A 1 103 ? 30.095 -9.333 -24.917 1.00 86.94 103 LEU A C 1
ATOM 791 O O . LEU A 1 103 ? 30.995 -8.571 -25.233 1.00 86.94 103 LEU A O 1
ATOM 795 N N . ALA A 1 104 ? 30.085 -10.632 -25.230 1.00 89.38 104 ALA A N 1
ATOM 796 C CA . ALA A 1 104 ? 31.124 -11.281 -26.021 1.00 89.38 104 ALA A CA 1
ATOM 797 C C . ALA A 1 104 ? 31.215 -10.702 -27.441 1.00 89.38 104 ALA A C 1
ATOM 799 O O . ALA A 1 104 ? 32.287 -10.286 -27.844 1.00 89.38 104 ALA A O 1
ATOM 800 N N . GLY A 1 105 ? 30.097 -10.576 -28.163 1.00 87.75 105 GLY A N 1
ATOM 801 C CA . GLY A 1 105 ? 30.107 -10.016 -29.519 1.00 87.75 105 GLY A CA 1
ATOM 802 C C . GLY A 1 105 ? 30.540 -8.548 -29.557 1.00 87.75 105 GLY A C 1
ATOM 803 O O . GLY A 1 105 ? 31.361 -8.170 -30.381 1.00 87.75 105 GLY A O 1
ATOM 804 N N . ALA A 1 106 ? 30.052 -7.732 -28.619 1.00 89.31 106 ALA A N 1
ATOM 805 C CA . ALA A 1 106 ? 30.484 -6.341 -28.504 1.00 89.31 106 ALA A CA 1
ATOM 806 C C . ALA A 1 106 ? 31.976 -6.230 -28.144 1.00 89.31 106 ALA A C 1
ATOM 808 O O . ALA A 1 106 ? 32.661 -5.333 -28.624 1.00 89.31 106 ALA A O 1
ATOM 809 N N . TRP A 1 107 ? 32.481 -7.141 -27.310 1.00 90.25 107 TRP A N 1
ATOM 810 C CA . TRP A 1 107 ? 33.895 -7.217 -26.959 1.00 90.25 107 TRP A CA 1
ATOM 811 C C . TRP A 1 107 ? 34.759 -7.635 -28.150 1.00 90.25 107 TRP A C 1
ATOM 813 O O . TRP A 1 107 ? 35.760 -6.981 -28.425 1.00 90.25 107 TRP A O 1
ATOM 823 N N . ASP A 1 108 ? 34.349 -8.664 -28.890 1.00 91.00 108 ASP A N 1
ATOM 824 C CA . ASP A 1 108 ? 35.051 -9.141 -30.083 1.00 91.00 108 ASP A CA 1
ATOM 825 C C . ASP A 1 108 ? 35.129 -8.042 -31.155 1.00 91.00 108 ASP A C 1
ATOM 827 O O . ASP A 1 108 ? 36.196 -7.819 -31.728 1.00 91.00 108 ASP A O 1
ATOM 831 N N . ASP A 1 109 ? 34.042 -7.290 -31.364 1.00 90.00 109 ASP A N 1
ATOM 832 C CA . ASP A 1 109 ? 34.002 -6.158 -32.298 1.00 90.00 109 ASP A CA 1
ATOM 833 C C . ASP A 1 109 ? 34.946 -5.014 -31.890 1.00 90.00 109 ASP A C 1
ATOM 835 O O . ASP A 1 109 ? 35.496 -4.322 -32.751 1.00 90.00 109 ASP A O 1
ATOM 839 N N . GLU A 1 110 ? 35.109 -4.751 -30.592 1.00 90.62 110 GLU A N 1
ATOM 840 C CA . GLU A 1 110 ? 36.051 -3.737 -30.098 1.00 90.62 110 GLU A CA 1
ATOM 841 C C . GLU A 1 110 ? 37.499 -4.231 -30.176 1.00 90.62 110 GLU A C 1
ATOM 843 O O . GLU A 1 110 ? 38.366 -3.503 -30.658 1.00 90.62 110 GLU A O 1
ATOM 848 N N . VAL A 1 111 ? 37.770 -5.485 -29.800 1.00 89.75 111 VAL A N 1
ATOM 849 C CA . VAL A 1 111 ? 39.107 -6.091 -29.915 1.00 89.75 111 VAL A CA 1
ATOM 850 C C . VAL A 1 111 ? 39.559 -6.148 -31.375 1.00 89.75 111 VAL A C 1
ATOM 852 O O . VAL A 1 111 ? 40.714 -5.848 -31.667 1.00 89.75 111 VAL A O 1
ATOM 855 N N . ALA A 1 112 ? 38.654 -6.449 -32.309 1.00 89.12 112 ALA A N 1
ATOM 856 C CA . ALA A 1 112 ? 38.946 -6.464 -33.743 1.00 89.12 112 ALA A CA 1
ATOM 857 C C . ALA A 1 112 ? 39.312 -5.080 -34.314 1.00 89.12 112 ALA A C 1
ATOM 859 O O . ALA A 1 112 ? 39.915 -4.999 -35.385 1.00 89.12 112 ALA A O 1
ATOM 860 N N . ARG A 1 113 ? 38.956 -3.991 -33.620 1.00 90.25 113 ARG A N 1
ATOM 861 C CA . ARG A 1 113 ? 39.295 -2.613 -34.006 1.00 90.25 113 ARG A CA 1
ATOM 862 C C . ARG A 1 113 ? 40.619 -2.126 -33.420 1.00 90.25 113 ARG A C 1
ATOM 864 O O . ARG A 1 113 ? 41.073 -1.043 -33.793 1.00 90.25 113 ARG A O 1
ATOM 871 N N . LEU A 1 114 ? 41.242 -2.897 -32.529 1.00 87.94 114 LEU A N 1
ATOM 872 C CA . LEU A 1 114 ? 42.526 -2.533 -31.944 1.00 87.94 114 LEU A CA 1
ATOM 873 C C . LEU A 1 114 ? 43.679 -2.716 -32.952 1.00 87.94 114 LEU A C 1
ATOM 875 O O . LEU A 1 114 ? 43.674 -3.666 -33.738 1.00 87.94 114 LEU A O 1
ATOM 879 N N . PRO A 1 115 ? 44.694 -1.831 -32.928 1.00 86.31 115 PRO A N 1
ATOM 880 C CA . PRO A 1 115 ? 45.929 -2.012 -33.689 1.00 86.31 115 PRO A CA 1
ATOM 881 C C . PRO A 1 115 ? 46.652 -3.316 -33.313 1.00 86.31 115 PRO A C 1
ATOM 883 O O . PRO A 1 115 ? 46.609 -3.684 -32.146 1.00 86.31 115 PRO A O 1
ATOM 886 N N . PRO A 1 116 ? 47.359 -4.003 -34.230 1.00 78.81 116 PRO A N 1
ATOM 887 C CA . PRO A 1 116 ? 47.978 -5.313 -33.967 1.00 78.81 116 PRO A CA 1
ATOM 888 C C . PRO A 1 116 ? 48.973 -5.374 -32.793 1.00 78.81 116 PRO A C 1
ATOM 890 O O . PRO A 1 116 ? 49.233 -6.458 -32.282 1.00 78.81 116 PRO A O 1
ATOM 893 N N . ASP A 1 117 ? 49.526 -4.236 -32.378 1.00 80.75 117 ASP A N 1
ATOM 894 C CA . ASP A 1 117 ? 50.519 -4.054 -31.313 1.00 80.75 117 ASP A CA 1
ATOM 895 C C . ASP A 1 117 ? 49.906 -3.597 -29.974 1.00 80.75 117 ASP A C 1
ATOM 897 O O . ASP A 1 117 ? 50.620 -3.235 -29.038 1.00 80.75 117 ASP A O 1
ATOM 901 N N . TRP A 1 118 ? 48.575 -3.623 -29.844 1.00 81.88 118 TRP A N 1
ATOM 902 C CA . TRP A 1 118 ? 47.867 -3.147 -28.651 1.00 81.88 118 TRP A CA 1
ATOM 903 C C . TRP A 1 118 ? 48.322 -3.826 -27.346 1.00 81.88 118 TRP A C 1
ATOM 905 O O . TRP A 1 118 ? 48.318 -3.194 -26.287 1.00 81.88 118 TRP A O 1
ATOM 915 N N . SER A 1 119 ? 48.725 -5.101 -27.405 1.00 72.88 119 SER A N 1
ATOM 916 C CA . SER A 1 119 ? 49.174 -5.878 -26.242 1.00 72.88 119 SER A CA 1
ATOM 917 C C . SER A 1 119 ? 50.546 -5.454 -25.719 1.00 72.88 119 SER A C 1
ATOM 919 O O . SER A 1 119 ? 50.843 -5.657 -24.541 1.00 72.88 119 SER A O 1
ATOM 921 N N . ASP A 1 120 ? 51.363 -4.829 -26.567 1.00 75.81 120 ASP A N 1
ATOM 922 C CA . ASP A 1 120 ? 52.762 -4.509 -26.270 1.00 75.81 120 ASP A CA 1
ATOM 923 C C . ASP A 1 120 ? 52.887 -3.262 -25.372 1.00 75.81 120 ASP A C 1
ATOM 925 O O . ASP A 1 120 ? 53.937 -3.000 -24.782 1.00 75.81 120 ASP A O 1
ATOM 929 N N . LEU A 1 121 ? 51.791 -2.510 -25.202 1.00 65.94 121 LEU A N 1
ATOM 930 C CA . LEU A 1 121 ? 51.707 -1.346 -24.313 1.00 65.94 121 LEU A CA 1
ATOM 931 C C . LEU A 1 121 ? 51.643 -1.709 -22.819 1.00 65.94 121 LEU A C 1
ATOM 933 O O . LEU A 1 121 ? 51.929 -0.854 -21.982 1.00 65.94 121 LEU A O 1
ATOM 937 N N . TYR A 1 122 ? 51.299 -2.954 -22.471 1.00 58.44 122 TYR A N 1
ATOM 938 C CA . TYR A 1 122 ? 51.143 -3.401 -21.078 1.00 58.44 122 TYR A CA 1
ATOM 939 C C . TYR A 1 122 ? 52.309 -4.252 -20.552 1.00 58.44 122 TYR A C 1
ATOM 941 O O . TYR A 1 122 ? 52.315 -4.608 -19.375 1.00 58.44 122 TYR A O 1
ATOM 949 N N . SER A 1 123 ? 53.301 -4.578 -21.384 1.00 56.12 123 SER A N 1
ATOM 950 C CA . SER A 1 123 ? 54.416 -5.465 -21.021 1.00 56.12 123 SER A CA 1
ATOM 951 C C . SER A 1 123 ? 55.714 -4.725 -20.661 1.00 56.12 123 SER A C 1
ATOM 953 O O . SER A 1 123 ? 56.794 -5.176 -21.052 1.00 56.12 123 SER A O 1
ATOM 955 N N . ARG A 1 124 ? 55.644 -3.593 -19.945 1.00 52.25 124 ARG A N 1
ATOM 956 C CA . ARG A 1 124 ? 56.833 -2.833 -19.518 1.00 52.25 124 ARG A CA 1
ATOM 957 C C . ARG A 1 124 ? 56.941 -2.663 -18.011 1.00 52.25 124 ARG A C 1
ATOM 959 O O . ARG A 1 124 ? 55.913 -2.330 -17.385 1.00 52.25 124 ARG A O 1
#

Foldseek 3Di:
DQQLVLLVVVVVPDDPQWFKWKKKKFWPDQVCQVVLCVLCVQQVWDDDRRIIIGMDGDPPSGNHSVRVSVSSVVCVVVVGDTDMDTPDIDGDDPDDDPPDPPPVVVVVVVVVPDDPCNVVVPPD

pLDDT: mean 90.28, std 9.79, range [52.25, 98.06]